Protein AF-F8Q4S8-F1 (afdb_monomer)

Nearest PDB structures (foldseek):
  4ni7-assembly1_A  TM=2.664E-01  e=1.012E+00  Homo sapiens
  6vjf-assembly2_C  TM=3.266E-01  e=4.204E+00  Thermochaetoides thermophila DSM 1495
  6def-assembly3_C  TM=2.908E-01  e=9.776E+00  Thermochaetoides thermophila DSM 1495
  5t5w-assembly1_C  TM=2.021E-01  e=6.758E+00  Homo sapiens

Radius of gyration: 21.9 Å; Cα contacts (8 Å, |Δi|>4): 106; chains: 1; bounding box: 51×39×63 Å

Secondary structure (DSSP, 8-state):
---S--PPPSS-HHHHHHHHHHHHHHHHHHHHHS-TTTGGGGTT-TT-HHHHHHHHHHHH----HHHHHHHHHHHHT----TT--HHHHHHHHHHHHHHHHHHSPTT--HHHHHHHHHHHHHHHTS-GGGHHHHHHHHT-S---HHHHHHHHHHHHHHHHHHH-

Foldseek 3Di:
DPPVPDDQDDPDPVSNVVVQVVQQVLLVVLLVPDDPVCNVQCPPPSSGNVVSVVSCCVVPLLLFLLQLLVLVVVLVPQDADPPDDPVNSVVVNVVSVVSNVSSDDPPDDVVNVVQSVVLSVVLVVDDPVCVVVSVVCSVDRDSGNVVSVVSVVVVVVVVVVVVD

Solvent-accessible surface area (backbone atoms only — not comparable to full-atom values): 9639 Å² total; per-residue (Å²): 126,79,84,73,75,79,72,82,56,91,85,45,70,72,55,31,54,57,46,49,57,50,38,43,53,38,12,50,53,52,56,71,74,46,56,80,86,58,47,74,80,40,70,95,36,63,74,37,38,60,57,44,49,50,52,47,37,68,76,68,53,67,62,40,42,37,55,46,51,48,38,48,51,54,47,74,64,66,70,85,53,91,94,54,52,72,67,59,47,48,54,51,51,53,50,33,52,50,51,45,59,71,45,50,62,90,84,71,46,70,68,58,47,55,44,49,53,49,49,49,53,59,58,68,68,55,56,76,92,40,48,70,57,52,54,53,60,48,67,35,80,64,78,44,60,67,60,51,51,54,49,51,56,52,47,53,57,53,51,52,68,73,74,110

Mean predicted aligned error: 10.69 Å

InterPro domains:
  IPR061502 Copia/RE1/RE2-like, N-terminal domain [PF14223] (2-158)

pLDDT: mean 84.21, std 10.22, range [45.41, 98.06]

Structure (mmCIF, N/CA/C/O backbone):
data_AF-F8Q4S8-F1
#
_entry.id   AF-F8Q4S8-F1
#
loop_
_atom_site.group_PDB
_atom_site.id
_atom_site.type_symbol
_atom_site.label_atom_id
_atom_site.label_alt_id
_atom_site.label_comp_id
_atom_site.label_asym_id
_atom_site.label_entity_id
_atom_site.label_seq_id
_atom_site.pdbx_PDB_ins_code
_atom_site.Cartn_x
_atom_site.Cartn_y
_atom_site.Cartn_z
_atom_site.occupancy
_atom_site.B_iso_or_equiv
_atom_site.auth_seq_id
_atom_site.auth_comp_id
_atom_site.auth_asym_id
_atom_site.auth_atom_id
_atom_site.pdbx_PDB_model_num
ATOM 1 N N . LEU A 1 1 ? 18.404 4.207 -9.884 1.00 45.91 1 LEU A N 1
ATOM 2 C CA . LEU A 1 1 ? 17.842 2.860 -10.125 1.00 45.91 1 LEU A CA 1
ATOM 3 C C . LEU A 1 1 ? 17.128 2.911 -11.463 1.00 45.91 1 LEU A C 1
ATOM 5 O O . LEU A 1 1 ? 16.313 3.806 -11.650 1.00 45.91 1 LEU A O 1
ATOM 9 N N . VAL A 1 2 ? 17.513 2.057 -12.411 1.00 45.41 2 VAL A N 1
ATOM 10 C CA . VAL A 1 2 ? 16.834 1.954 -13.711 1.00 45.41 2 VAL A CA 1
ATOM 11 C C . VAL A 1 2 ? 15.427 1.422 -13.433 1.00 45.41 2 VAL A C 1
ATOM 13 O O . VAL A 1 2 ? 15.288 0.430 -12.728 1.00 45.41 2 VAL A O 1
ATOM 16 N N . SER A 1 3 ? 14.383 2.087 -13.929 1.00 57.25 3 SER A N 1
ATOM 17 C CA . SER A 1 3 ? 12.976 1.760 -13.635 1.00 57.25 3 SER A CA 1
ATOM 18 C C . SER A 1 3 ? 12.495 0.428 -14.234 1.00 57.25 3 SER A C 1
ATOM 20 O O . SER A 1 3 ? 11.313 0.116 -14.143 1.00 57.25 3 SER A O 1
ATOM 22 N N . GLY A 1 4 ? 13.372 -0.317 -14.917 1.00 62.41 4 GLY A N 1
ATOM 23 C CA . GLY A 1 4 ? 13.020 -1.484 -15.733 1.00 62.41 4 GLY A CA 1
ATOM 24 C C . GLY A 1 4 ? 12.192 -1.153 -16.984 1.00 62.41 4 GLY A C 1
ATOM 25 O O . GLY A 1 4 ? 11.935 -2.036 -17.793 1.00 62.41 4 GLY A O 1
ATOM 26 N N . ALA A 1 5 ? 11.786 0.109 -17.172 1.00 66.31 5 ALA A N 1
ATOM 27 C CA . ALA A 1 5 ? 10.938 0.536 -18.286 1.00 66.31 5 ALA A CA 1
ATOM 28 C C . ALA A 1 5 ? 11.722 0.821 -19.582 1.00 66.31 5 ALA A C 1
ATOM 30 O O . ALA A 1 5 ? 11.142 0.832 -20.667 1.00 66.31 5 ALA A O 1
ATOM 31 N N . GLU A 1 6 ? 13.033 1.060 -19.481 1.00 72.88 6 GLU A N 1
ATOM 32 C CA . GLU A 1 6 ? 13.907 1.341 -20.625 1.00 72.88 6 GLU A CA 1
ATOM 33 C C . GLU A 1 6 ? 14.358 0.023 -21.272 1.00 72.88 6 GLU A C 1
ATOM 35 O O . GLU A 1 6 ? 15.147 -0.729 -20.698 1.00 72.88 6 GLU A O 1
ATOM 40 N N . LYS A 1 7 ? 13.841 -0.268 -22.470 1.00 77.75 7 LYS A N 1
ATOM 41 C CA . LYS A 1 7 ? 14.208 -1.463 -23.244 1.00 77.75 7 LYS A CA 1
ATOM 42 C C . LYS A 1 7 ? 15.567 -1.280 -23.919 1.00 77.75 7 LYS A C 1
ATOM 44 O O . LYS A 1 7 ? 15.916 -0.161 -24.293 1.00 77.75 7 LYS A O 1
ATOM 49 N N . CYS A 1 8 ? 16.286 -2.386 -24.117 1.00 78.12 8 CYS A N 1
ATOM 50 C CA . CYS A 1 8 ? 17.525 -2.387 -24.889 1.00 78.12 8 CYS A CA 1
ATOM 51 C C . CYS A 1 8 ? 17.264 -1.806 -26.300 1.00 78.12 8 CYS A C 1
ATOM 53 O O . CYS A 1 8 ? 16.323 -2.254 -26.971 1.00 78.12 8 CYS A O 1
ATOM 55 N N . PRO A 1 9 ? 18.032 -0.794 -26.744 1.00 79.06 9 PRO A N 1
ATOM 56 C CA . PRO A 1 9 ? 17.925 -0.267 -28.100 1.00 79.06 9 PRO A CA 1
ATOM 57 C C . PRO A 1 9 ? 18.322 -1.353 -29.108 1.00 79.06 9 PRO A C 1
ATOM 59 O O . PRO A 1 9 ? 19.377 -1.951 -28.990 1.00 79.06 9 PRO A O 1
ATOM 62 N N . GLY A 1 10 ? 17.483 -1.641 -30.104 1.00 74.88 10 GLY A N 1
ATOM 63 C CA . GLY A 1 10 ? 17.669 -2.831 -30.949 1.00 74.88 10 GLY A CA 1
ATOM 64 C C . GLY A 1 10 ? 18.675 -2.710 -32.102 1.00 74.88 10 GLY A C 1
ATOM 65 O O . GLY A 1 10 ? 18.926 -3.710 -32.766 1.00 74.88 10 GLY A O 1
ATOM 66 N N . THR A 1 11 ? 19.194 -1.515 -32.406 1.00 78.62 11 THR A N 1
ATOM 67 C CA . THR A 1 11 ? 19.880 -1.263 -33.694 1.00 78.62 11 THR A CA 1
ATOM 68 C C . THR A 1 11 ? 21.132 -0.389 -33.629 1.00 78.62 11 THR A C 1
ATOM 70 O O . THR A 1 11 ? 21.863 -0.345 -34.611 1.00 78.62 11 THR A O 1
ATOM 73 N N . ASP A 1 12 ? 21.378 0.320 -32.527 1.00 86.81 12 ASP A N 1
ATOM 74 C CA . ASP A 1 12 ? 22.517 1.239 -32.385 1.00 86.81 12 ASP A CA 1
ATOM 75 C C 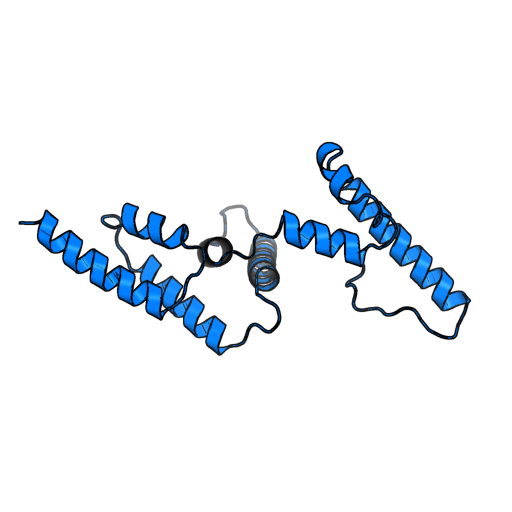. ASP A 1 12 ? 23.498 0.701 -31.339 1.00 86.81 12 ASP A C 1
ATOM 77 O O . ASP A 1 12 ? 23.168 0.630 -30.156 1.00 86.81 12 ASP A O 1
ATOM 81 N N . THR A 1 13 ? 24.695 0.317 -31.787 1.00 84.12 13 THR A N 1
ATOM 82 C CA . THR A 1 13 ? 25.741 -0.289 -30.956 1.00 84.12 13 THR A CA 1
ATOM 83 C C . THR A 1 13 ? 26.165 0.615 -29.799 1.00 84.12 13 THR A C 1
ATOM 85 O O . THR A 1 13 ? 26.293 0.136 -28.677 1.00 84.12 13 THR A O 1
ATOM 88 N N . GLU A 1 14 ? 26.311 1.925 -30.024 1.00 87.00 14 GLU A N 1
ATOM 89 C CA . GLU A 1 14 ? 26.725 2.860 -28.965 1.00 87.00 14 GLU A CA 1
ATOM 90 C C . GLU A 1 14 ? 25.615 3.018 -27.913 1.00 87.00 14 GLU A C 1
ATOM 92 O O . GLU A 1 14 ? 25.860 3.075 -26.702 1.00 87.00 14 GLU A O 1
ATOM 97 N N . ALA A 1 15 ? 24.358 3.029 -28.364 1.00 83.94 15 ALA A N 1
ATOM 98 C CA . ALA A 1 15 ? 23.210 3.050 -27.469 1.00 83.94 15 ALA A CA 1
ATOM 99 C C . ALA A 1 15 ? 23.078 1.747 -26.660 1.00 83.94 15 ALA A C 1
ATOM 101 O O . ALA A 1 15 ? 22.709 1.817 -25.482 1.00 83.94 15 ALA A O 1
ATOM 102 N N . ILE A 1 16 ? 23.378 0.589 -27.264 1.00 85.88 16 ILE A N 1
ATOM 103 C CA . ILE A 1 16 ? 23.384 -0.722 -26.597 1.00 85.88 16 ILE A CA 1
ATOM 104 C C . ILE A 1 16 ? 24.442 -0.740 -25.496 1.00 85.88 16 ILE A C 1
ATOM 106 O O . ILE A 1 16 ? 24.086 -0.949 -24.340 1.00 85.88 16 ILE A O 1
ATOM 110 N N . GLU A 1 17 ? 25.697 -0.411 -25.808 1.00 86.62 17 GLU A N 1
ATOM 111 C CA . GLU A 1 17 ? 26.792 -0.392 -24.824 1.00 86.62 17 GLU A CA 1
ATOM 112 C C . GLU A 1 17 ? 26.477 0.540 -23.644 1.00 86.62 17 GLU A C 1
ATOM 114 O O . GLU A 1 17 ? 26.677 0.210 -22.472 1.00 86.62 17 GLU A O 1
ATOM 119 N N . LYS A 1 18 ? 25.904 1.715 -23.928 1.00 87.62 18 LYS A N 1
ATOM 120 C CA . LYS A 1 18 ? 25.487 2.663 -22.888 1.00 87.62 18 LYS A CA 1
ATOM 121 C C . LYS A 1 18 ? 24.315 2.146 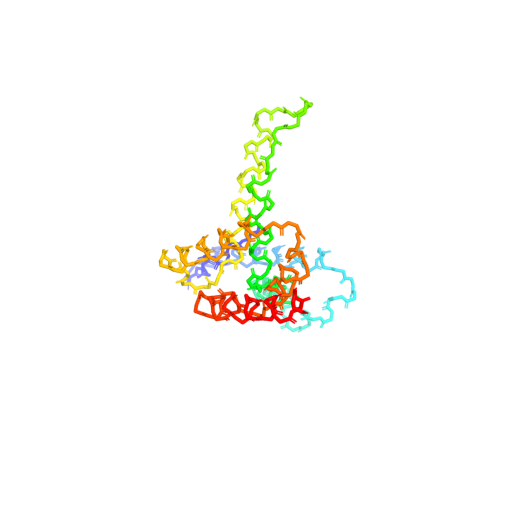-22.051 1.00 87.62 18 LYS A C 1
ATOM 123 O O . LYS A 1 18 ? 24.183 2.534 -20.885 1.00 87.62 18 LYS A O 1
ATOM 128 N N . TRP A 1 19 ? 23.412 1.359 -22.630 1.00 87.44 19 TRP A N 1
ATOM 129 C CA . TRP A 1 19 ? 22.320 0.711 -21.902 1.00 87.44 19 TRP A CA 1
ATOM 130 C C . TRP A 1 19 ? 22.852 -0.431 -21.023 1.00 87.44 19 TRP A C 1
ATOM 132 O O . TRP A 1 19 ? 22.551 -0.443 -19.829 1.00 87.44 19 TRP A O 1
ATOM 142 N N . GLU A 1 20 ? 23.719 -1.292 -21.556 1.00 86.00 20 GLU A N 1
ATOM 143 C CA . GLU A 1 20 ? 24.359 -2.400 -20.833 1.00 86.00 20 GLU A CA 1
ATOM 144 C C . GLU A 1 20 ? 25.179 -1.890 -19.646 1.00 86.00 20 GLU A C 1
ATOM 146 O O . GLU A 1 20 ? 24.941 -2.297 -18.511 1.00 86.00 20 GLU A O 1
ATOM 151 N N . LEU A 1 21 ? 26.025 -0.874 -19.850 1.00 88.31 21 LEU A N 1
ATOM 152 C CA . LEU A 1 21 ? 26.803 -0.259 -18.771 1.00 88.31 21 LEU A CA 1
ATOM 153 C C . LEU A 1 21 ? 25.912 0.299 -17.646 1.00 88.31 21 LEU A C 1
ATOM 155 O O . LEU A 1 21 ? 26.288 0.302 -16.470 1.00 88.31 21 LEU A O 1
ATOM 159 N N . ARG A 1 22 ? 24.727 0.825 -17.983 1.00 87.50 22 ARG A N 1
ATOM 160 C CA . ARG A 1 22 ? 23.755 1.304 -16.985 1.00 87.50 22 ARG A CA 1
ATOM 161 C C . ARG A 1 22 ? 23.088 0.141 -16.254 1.00 87.50 22 ARG A C 1
ATOM 163 O O . ARG A 1 22 ? 22.882 0.253 -15.043 1.00 87.50 22 ARG A O 1
ATOM 170 N N . ALA A 1 23 ? 22.770 -0.940 -16.961 1.00 86.38 23 ALA A N 1
ATOM 171 C CA . ALA A 1 23 ? 22.204 -2.150 -16.382 1.00 86.38 23 ALA A CA 1
ATOM 172 C C . ALA A 1 23 ? 23.190 -2.815 -15.406 1.00 86.38 23 ALA A C 1
ATOM 174 O O . ALA A 1 23 ? 22.827 -3.047 -14.254 1.00 86.38 23 ALA A O 1
ATOM 175 N N . GLU A 1 24 ? 24.453 -2.989 -15.798 1.00 87.25 24 GLU A N 1
ATOM 176 C CA . GLU A 1 24 ? 25.515 -3.539 -14.945 1.00 87.25 24 GLU A CA 1
ATOM 177 C C . GLU A 1 24 ? 25.734 -2.698 -13.684 1.00 87.25 24 GLU A C 1
ATOM 179 O O . GLU A 1 24 ? 25.773 -3.218 -12.568 1.00 87.25 24 GLU A O 1
ATOM 184 N N . LYS A 1 25 ? 25.806 -1.366 -13.826 1.00 89.06 25 LYS A N 1
ATOM 185 C CA . LYS A 1 25 ? 25.919 -0.458 -12.672 1.00 89.06 25 LYS A CA 1
ATOM 186 C C . LYS A 1 25 ? 24.734 -0.594 -11.721 1.00 89.06 25 LYS A C 1
ATOM 188 O O . LYS A 1 25 ? 24.918 -0.541 -10.505 1.00 89.06 25 LYS A O 1
ATOM 193 N N . ALA A 1 26 ? 23.523 -0.750 -12.252 1.00 87.62 26 ALA A N 1
ATOM 194 C CA . ALA A 1 26 ? 22.337 -0.968 -11.436 1.00 87.62 26 ALA A CA 1
ATOM 195 C C . ALA A 1 26 ? 22.385 -2.328 -10.725 1.00 87.62 26 ALA A C 1
ATOM 197 O O . ALA A 1 26 ? 22.091 -2.385 -9.531 1.00 87.62 26 ALA A O 1
ATOM 198 N N . ALA A 1 27 ? 22.802 -3.389 -11.417 1.00 87.62 27 ALA A N 1
ATOM 199 C CA . ALA A 1 27 ? 22.902 -4.734 -10.863 1.00 87.62 27 ALA A CA 1
ATOM 200 C C . ALA A 1 27 ? 23.950 -4.794 -9.745 1.00 87.62 27 ALA A C 1
ATOM 202 O O . ALA A 1 27 ? 23.653 -5.235 -8.634 1.00 87.62 27 ALA A O 1
ATOM 203 N N . GLY A 1 28 ? 25.133 -4.218 -9.983 1.00 88.12 28 GLY A N 1
ATOM 204 C CA . GLY A 1 28 ? 26.186 -4.085 -8.980 1.00 88.12 28 GLY A CA 1
ATOM 205 C C . GLY A 1 28 ? 25.738 -3.271 -7.764 1.00 88.12 28 GLY A C 1
ATOM 206 O O . GLY A 1 28 ? 25.967 -3.683 -6.627 1.00 88.12 28 GLY A O 1
ATOM 207 N N . ALA A 1 29 ? 25.038 -2.151 -7.974 1.00 88.69 29 ALA A N 1
ATOM 208 C CA . ALA A 1 29 ? 24.491 -1.362 -6.872 1.00 88.69 29 ALA A CA 1
ATOM 209 C C . ALA A 1 29 ? 23.478 -2.165 -6.040 1.00 88.69 29 ALA A C 1
ATOM 211 O O . ALA A 1 29 ? 23.548 -2.137 -4.812 1.00 88.69 29 ALA A O 1
ATOM 212 N N . LEU A 1 30 ? 22.568 -2.903 -6.681 1.00 88.25 30 LEU A N 1
ATOM 213 C CA . LEU A 1 30 ? 21.610 -3.763 -5.985 1.00 88.25 30 LEU A CA 1
ATOM 214 C C . LEU A 1 30 ? 22.324 -4.860 -5.185 1.00 88.25 30 LEU A C 1
ATOM 216 O O . LEU A 1 30 ? 22.093 -4.982 -3.986 1.00 88.25 30 LEU A O 1
ATOM 220 N N . TYR A 1 31 ? 23.247 -5.592 -5.810 1.00 85.88 31 TYR A N 1
ATOM 221 C CA . TYR A 1 31 ? 24.000 -6.674 -5.171 1.00 85.88 31 TYR A CA 1
ATOM 222 C C . TYR A 1 31 ? 24.808 -6.200 -3.952 1.00 85.88 31 TYR A C 1
ATOM 224 O O . TYR A 1 31 ? 24.822 -6.853 -2.905 1.00 85.88 31 TYR A O 1
ATOM 232 N N . LEU A 1 32 ? 25.457 -5.034 -4.051 1.00 88.75 32 LEU A N 1
ATOM 233 C CA . LEU A 1 32 ? 26.241 -4.466 -2.952 1.00 88.75 32 LEU A CA 1
ATOM 234 C C . LEU A 1 32 ? 25.381 -4.042 -1.756 1.00 88.75 32 LEU A C 1
ATOM 236 O O . LEU A 1 32 ? 25.868 -4.098 -0.628 1.00 88.75 32 LEU A O 1
ATOM 240 N N . ASN A 1 33 ? 24.120 -3.666 -1.987 1.00 85.88 33 ASN A N 1
ATOM 241 C CA . ASN A 1 33 ? 23.178 -3.291 -0.930 1.00 85.88 33 ASN A CA 1
ATOM 242 C C . ASN A 1 33 ? 22.492 -4.497 -0.259 1.00 85.88 33 ASN A C 1
ATOM 244 O O . ASN A 1 33 ? 21.815 -4.321 0.751 1.00 85.88 33 ASN A O 1
ATOM 248 N N . VAL A 1 34 ? 22.679 -5.716 -0.774 1.00 85.06 34 VAL A N 1
ATOM 249 C CA . VAL A 1 34 ? 22.170 -6.951 -0.160 1.00 85.06 34 VAL A CA 1
ATOM 250 C C . VAL A 1 34 ? 23.214 -7.524 0.803 1.00 85.06 34 VAL A C 1
ATOM 252 O O . VAL A 1 34 ? 24.415 -7.569 0.494 1.00 85.06 34 VAL A O 1
ATOM 255 N N . THR A 1 35 ? 22.767 -7.965 1.984 1.00 84.44 35 THR A N 1
ATOM 256 C CA . THR A 1 35 ? 23.636 -8.572 3.005 1.00 84.44 35 THR A CA 1
ATOM 257 C C . THR A 1 35 ? 24.247 -9.875 2.497 1.00 84.44 35 THR A C 1
ATOM 259 O O . THR A 1 35 ? 23.670 -10.560 1.651 1.00 84.44 35 THR A O 1
ATOM 262 N N . LYS A 1 36 ? 25.438 -10.237 2.990 1.00 83.38 36 LYS A N 1
ATOM 263 C CA . LYS A 1 36 ? 26.187 -11.392 2.466 1.00 83.38 36 LYS A CA 1
ATOM 264 C C . LYS A 1 36 ? 25.398 -12.697 2.572 1.00 83.38 36 LYS A C 1
ATOM 266 O O . LYS A 1 36 ? 25.474 -13.521 1.671 1.00 83.38 36 LYS A O 1
ATOM 271 N N . GLU A 1 37 ? 24.598 -12.839 3.619 1.00 82.50 37 GLU A N 1
ATOM 272 C CA . GLU A 1 37 ? 23.774 -14.011 3.908 1.00 82.50 37 GLU A CA 1
ATOM 273 C C . GLU A 1 37 ? 22.635 -14.190 2.891 1.00 82.50 37 GLU A C 1
ATOM 275 O O . GLU A 1 37 ? 22.194 -15.310 2.649 1.00 82.50 37 GLU A O 1
ATOM 280 N N . GLN A 1 38 ? 22.174 -13.098 2.270 1.00 76.88 38 GLN A N 1
ATOM 281 C CA . GLN A 1 38 ? 21.069 -13.102 1.305 1.00 76.88 38 GLN A CA 1
ATOM 282 C C . GLN A 1 38 ? 21.535 -13.147 -0.152 1.00 76.88 38 GLN A C 1
ATOM 284 O O . GLN A 1 38 ? 20.734 -13.441 -1.040 1.00 76.88 38 GLN A O 1
ATOM 289 N N . ARG A 1 39 ? 22.829 -12.920 -0.414 1.00 83.12 39 ARG A N 1
ATOM 290 C CA . ARG A 1 39 ? 23.403 -12.950 -1.772 1.00 83.12 39 ARG A CA 1
ATOM 291 C C . ARG A 1 39 ? 23.282 -14.312 -2.446 1.00 83.12 39 ARG A C 1
ATOM 293 O O . ARG A 1 39 ? 23.104 -14.343 -3.655 1.00 83.12 39 ARG A O 1
ATOM 300 N N . ASN A 1 40 ? 23.242 -15.401 -1.677 1.00 82.06 40 ASN A N 1
ATOM 301 C CA . ASN A 1 40 ? 23.010 -16.754 -2.198 1.00 82.06 40 ASN A CA 1
ATOM 302 C C . ASN A 1 40 ? 21.685 -16.868 -2.983 1.00 82.06 40 ASN A C 1
ATOM 304 O O . ASN A 1 40 ? 21.533 -17.733 -3.837 1.00 82.06 40 ASN A O 1
ATOM 308 N N . HIS A 1 41 ? 20.702 -15.999 -2.715 1.00 76.12 41 HIS A N 1
ATOM 309 C CA . HIS A 1 41 ? 19.440 -15.974 -3.462 1.00 76.12 41 HIS A CA 1
ATOM 310 C C . HIS A 1 41 ? 19.545 -15.315 -4.844 1.00 76.12 41 HIS A C 1
ATOM 312 O O . HIS A 1 41 ? 18.574 -15.374 -5.603 1.00 76.12 41 HIS A O 1
ATOM 318 N N . LEU A 1 42 ? 20.679 -14.673 -5.143 1.00 83.06 42 LEU A N 1
ATOM 319 C CA . LEU A 1 42 ? 20.939 -13.925 -6.372 1.00 83.06 42 LEU A CA 1
ATOM 320 C C . LEU A 1 42 ? 21.876 -14.669 -7.338 1.00 83.06 42 LEU A C 1
ATOM 322 O O . LEU A 1 42 ? 22.116 -14.174 -8.439 1.00 83.06 42 LEU A O 1
ATOM 326 N N . ASP A 1 43 ? 22.380 -15.850 -6.967 1.00 81.00 43 ASP A N 1
ATOM 327 C CA . ASP A 1 43 ? 23.223 -16.669 -7.843 1.00 81.00 43 ASP A CA 1
ATOM 328 C C . ASP A 1 43 ? 22.488 -17.004 -9.153 1.00 81.00 43 ASP A C 1
ATOM 330 O O . ASP A 1 43 ? 21.337 -17.444 -9.158 1.00 81.00 43 ASP A O 1
ATOM 334 N N . GLY A 1 44 ? 23.156 -16.763 -10.284 1.00 81.81 44 GLY A N 1
ATOM 335 C CA . GLY A 1 44 ? 22.594 -16.961 -11.625 1.00 81.81 44 GLY A CA 1
ATOM 336 C C . GLY A 1 44 ? 21.734 -15.809 -12.164 1.00 81.81 44 GLY A C 1
ATOM 337 O O . GLY A 1 44 ? 21.280 -15.893 -13.304 1.00 81.81 44 GLY A O 1
ATOM 338 N N . ILE A 1 45 ? 21.524 -14.731 -11.394 1.00 86.69 45 ILE A N 1
ATOM 339 C CA . ILE A 1 45 ? 20.820 -13.510 -11.847 1.00 86.69 45 ILE A CA 1
ATOM 340 C C . ILE A 1 45 ? 21.611 -12.213 -11.597 1.00 86.69 45 ILE A C 1
ATOM 342 O O . ILE A 1 45 ? 21.060 -11.130 -11.755 1.00 86.69 45 ILE A O 1
ATOM 346 N N . ILE A 1 46 ? 22.890 -12.313 -11.219 1.00 83.81 46 ILE A N 1
ATOM 347 C CA . ILE A 1 46 ? 23.733 -11.190 -10.755 1.00 83.81 46 ILE A CA 1
ATOM 348 C C . ILE A 1 46 ? 23.914 -10.091 -11.818 1.00 83.81 46 ILE A C 1
ATOM 350 O O . ILE A 1 46 ? 24.107 -8.930 -11.466 1.00 83.81 46 ILE A O 1
ATOM 354 N N . ASP A 1 47 ? 23.786 -10.435 -13.097 1.00 83.31 47 ASP A N 1
ATOM 355 C CA . ASP A 1 47 ? 24.002 -9.504 -14.210 1.00 83.31 47 ASP A CA 1
ATOM 356 C C . ASP A 1 47 ? 22.702 -8.832 -14.690 1.00 83.31 47 ASP A C 1
ATOM 358 O O . ASP A 1 47 ? 22.728 -7.933 -15.527 1.00 83.31 47 ASP A O 1
ATOM 362 N N . ASP A 1 48 ? 21.547 -9.243 -14.155 1.00 85.06 48 ASP A N 1
ATOM 363 C CA . ASP A 1 48 ? 20.237 -8.736 -14.559 1.00 85.06 48 ASP A CA 1
ATOM 364 C C . ASP A 1 48 ? 19.606 -7.919 -13.416 1.00 85.06 48 ASP A C 1
ATOM 366 O O . ASP A 1 48 ? 19.021 -8.482 -12.481 1.00 85.06 48 ASP A O 1
ATOM 370 N N . PRO A 1 49 ? 19.688 -6.575 -13.466 1.00 84.81 49 PRO A N 1
ATOM 371 C CA . PRO A 1 49 ? 19.180 -5.729 -12.391 1.00 84.81 49 PRO A CA 1
ATOM 372 C C . PRO A 1 49 ? 17.666 -5.861 -12.193 1.00 84.81 49 PRO A C 1
ATOM 374 O O . PRO A 1 49 ? 17.182 -5.666 -11.076 1.00 84.81 49 PRO A O 1
ATOM 377 N N . VAL A 1 50 ? 16.914 -6.192 -13.249 1.00 85.31 50 VAL A N 1
ATOM 378 C CA . VAL A 1 50 ? 15.458 -6.364 -13.172 1.00 85.31 50 VAL A CA 1
ATOM 379 C C . VAL A 1 50 ? 15.145 -7.645 -12.414 1.00 85.31 50 VAL A C 1
ATOM 381 O O . VAL A 1 50 ? 14.378 -7.603 -11.454 1.00 85.31 50 VAL A 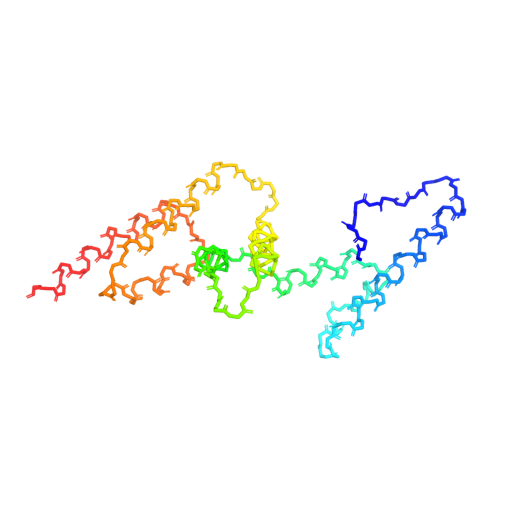O 1
ATOM 384 N N . LYS A 1 51 ? 15.810 -8.756 -12.748 1.00 86.44 51 LYS A N 1
ATOM 385 C CA . LYS A 1 51 ? 15.629 -10.025 -12.023 1.00 86.44 51 LYS A CA 1
ATOM 386 C C . LYS A 1 51 ? 16.079 -9.947 -10.571 1.00 86.44 51 LYS A C 1
ATOM 388 O O . LYS A 1 51 ? 15.397 -10.498 -9.707 1.00 86.44 51 LYS A O 1
ATOM 393 N N . ILE A 1 52 ? 17.186 -9.257 -10.274 1.00 87.06 52 ILE A N 1
ATOM 394 C CA . ILE A 1 52 ? 17.608 -9.022 -8.883 1.00 87.06 52 ILE A CA 1
ATOM 395 C C . ILE A 1 52 ? 16.500 -8.289 -8.131 1.00 87.06 52 ILE A C 1
ATOM 397 O O . ILE A 1 52 ? 16.105 -8.715 -7.046 1.00 87.06 52 ILE A O 1
ATOM 401 N N . TRP A 1 53 ? 15.964 -7.214 -8.713 1.00 85.75 53 TRP A N 1
ATOM 402 C CA . TRP A 1 53 ? 14.888 -6.453 -8.091 1.00 85.75 53 TRP A CA 1
ATOM 403 C C . TRP A 1 53 ? 13.611 -7.280 -7.906 1.00 85.75 53 TRP A C 1
ATOM 405 O O . TRP A 1 53 ? 13.038 -7.257 -6.821 1.00 85.75 53 TRP A O 1
ATOM 415 N N . GLU A 1 54 ? 13.184 -8.053 -8.905 1.00 84.94 54 GLU A N 1
ATOM 416 C CA . GLU A 1 54 ? 12.021 -8.945 -8.807 1.00 84.94 54 GLU A CA 1
ATOM 417 C C . GLU A 1 54 ? 12.199 -9.995 -7.708 1.00 84.94 54 GLU A C 1
ATOM 419 O O . GLU A 1 54 ? 11.294 -10.211 -6.899 1.00 84.94 54 GLU A O 1
ATOM 424 N N . LYS A 1 55 ? 13.382 -10.615 -7.623 1.00 84.75 55 LYS A N 1
ATOM 425 C CA . LYS A 1 55 ? 13.697 -11.597 -6.583 1.00 84.75 55 LYS A CA 1
ATOM 426 C C . LYS A 1 55 ? 13.654 -10.962 -5.198 1.00 84.75 55 LYS A C 1
ATOM 428 O O . LYS A 1 55 ? 13.022 -11.512 -4.297 1.00 84.75 55 LYS A O 1
ATOM 433 N N . LEU A 1 56 ? 14.274 -9.794 -5.036 1.00 80.94 56 LEU A N 1
ATOM 434 C CA . LEU A 1 56 ? 14.237 -9.044 -3.783 1.00 80.94 56 LEU A CA 1
ATOM 435 C C . LEU A 1 56 ? 12.812 -8.610 -3.435 1.00 80.94 56 LEU A C 1
ATOM 437 O O . LEU A 1 56 ? 12.417 -8.710 -2.278 1.00 80.94 56 LEU A O 1
ATOM 441 N N . ALA A 1 57 ? 12.010 -8.198 -4.415 1.00 77.19 57 ALA A N 1
ATOM 442 C CA . ALA A 1 57 ? 10.613 -7.851 -4.205 1.00 77.19 57 ALA A CA 1
ATOM 443 C C . ALA A 1 57 ? 9.797 -9.061 -3.726 1.00 77.19 57 ALA A C 1
ATOM 445 O O . ALA A 1 57 ? 9.047 -8.938 -2.766 1.00 77.19 57 ALA A O 1
ATOM 446 N N . ILE A 1 58 ? 9.984 -10.244 -4.316 1.00 75.69 58 ILE A N 1
ATOM 447 C CA . ILE A 1 58 ? 9.312 -11.474 -3.867 1.00 75.69 58 ILE A CA 1
ATOM 448 C C . ILE A 1 58 ? 9.705 -11.831 -2.427 1.00 75.69 58 ILE A C 1
ATOM 450 O O . ILE A 1 58 ? 8.849 -12.208 -1.630 1.00 75.69 58 ILE A O 1
ATOM 454 N N . VAL A 1 59 ? 10.995 -11.727 -2.094 1.00 70.31 59 VAL A N 1
ATOM 455 C CA . VAL A 1 59 ? 11.519 -12.143 -0.784 1.00 70.31 59 VAL A CA 1
ATOM 456 C C . VAL A 1 59 ? 11.193 -11.126 0.316 1.00 70.31 59 VAL A C 1
ATOM 458 O O . VAL A 1 59 ? 10.898 -11.520 1.443 1.00 70.31 59 VAL A O 1
ATOM 461 N N . HIS A 1 60 ? 11.225 -9.828 0.008 1.00 67.75 60 HIS A N 1
ATOM 462 C CA . HIS A 1 60 ? 11.180 -8.757 1.011 1.00 67.75 60 HIS A CA 1
ATOM 463 C C . HIS A 1 60 ? 9.936 -7.874 0.948 1.00 67.75 60 HIS A C 1
ATOM 465 O O . HIS A 1 60 ? 9.531 -7.323 1.971 1.00 67.75 60 HIS A O 1
ATOM 471 N N . VAL A 1 61 ? 9.296 -7.737 -0.214 1.00 64.38 61 VAL A N 1
ATOM 472 C CA . VAL A 1 61 ? 8.047 -6.981 -0.355 1.00 64.38 61 VAL A CA 1
ATOM 473 C C . VAL A 1 61 ? 6.895 -7.962 -0.187 1.00 64.38 61 VAL A C 1
ATOM 475 O O . VAL A 1 61 ? 6.234 -8.379 -1.137 1.00 64.38 61 VAL A O 1
ATOM 478 N N . SER A 1 62 ? 6.644 -8.346 1.064 1.00 58.34 62 SER A N 1
ATOM 479 C CA . SER A 1 62 ? 5.429 -9.072 1.421 1.00 58.34 62 SER A CA 1
ATOM 480 C C . SER A 1 62 ? 4.223 -8.167 1.151 1.00 58.34 62 SER A C 1
ATOM 482 O O . SER A 1 62 ? 3.820 -7.385 2.009 1.00 58.34 62 SER A O 1
ATOM 484 N N . LYS A 1 63 ? 3.615 -8.281 -0.036 1.00 62.34 63 LYS A N 1
ATOM 485 C CA . LYS A 1 63 ? 2.376 -7.579 -0.430 1.00 62.34 63 LYS A CA 1
ATOM 486 C C . LYS A 1 63 ? 1.131 -8.148 0.266 1.00 62.34 63 LYS A C 1
ATOM 488 O O . LYS A 1 63 ? 0.050 -8.209 -0.322 1.00 62.34 63 LYS A O 1
ATOM 493 N N . LYS A 1 64 ? 1.280 -8.603 1.512 1.00 65.31 64 LYS A N 1
ATOM 494 C CA . LYS A 1 64 ? 0.158 -9.068 2.322 1.00 65.31 64 LYS A CA 1
ATOM 495 C C . LYS A 1 64 ? -0.763 -7.877 2.617 1.00 65.31 64 LYS A C 1
ATOM 497 O O . LYS A 1 64 ? -0.264 -6.777 2.862 1.00 65.31 64 LYS A O 1
ATOM 502 N N . PRO A 1 65 ? -2.086 -8.081 2.634 1.00 64.25 65 PRO A N 1
ATOM 503 C CA . PRO A 1 65 ? -3.043 -7.030 2.957 1.00 64.25 65 PRO A CA 1
ATOM 504 C C . PRO A 1 65 ? -2.769 -6.366 4.310 1.00 64.25 65 PRO A C 1
ATOM 506 O O . PRO A 1 65 ? -2.842 -5.148 4.388 1.00 64.25 65 PRO A O 1
ATOM 509 N N . GLY A 1 66 ? -2.342 -7.116 5.336 1.00 69.44 66 GLY A N 1
ATOM 510 C CA . GLY A 1 66 ? -1.941 -6.531 6.625 1.00 69.44 66 GLY A CA 1
ATOM 511 C C . GLY A 1 66 ? -0.789 -5.519 6.509 1.00 69.44 66 GLY A C 1
ATOM 512 O O . GLY A 1 66 ? -0.800 -4.480 7.158 1.00 69.44 66 GLY A O 1
ATOM 513 N N . THR A 1 67 ? 0.174 -5.747 5.609 1.00 77.00 67 THR A N 1
ATOM 514 C CA . THR A 1 67 ? 1.259 -4.787 5.341 1.00 77.00 67 THR A CA 1
ATOM 515 C C . THR A 1 67 ? 0.742 -3.519 4.655 1.00 77.00 67 THR A C 1
ATOM 517 O O . THR A 1 67 ? 1.239 -2.432 4.945 1.00 77.00 67 THR A O 1
ATOM 520 N N . ARG A 1 68 ? -0.269 -3.628 3.779 1.00 81.25 68 ARG A N 1
ATOM 521 C CA . ARG A 1 68 ? -0.924 -2.454 3.176 1.00 81.25 68 ARG A CA 1
ATOM 522 C C . ARG A 1 68 ? -1.775 -1.689 4.176 1.00 81.25 68 ARG A C 1
ATOM 524 O O . ARG A 1 68 ? -1.669 -0.468 4.218 1.00 81.25 68 ARG A O 1
ATOM 531 N N . PHE A 1 69 ? -2.540 -2.394 5.008 1.00 79.81 69 PHE A N 1
ATOM 532 C CA . PHE A 1 69 ? -3.298 -1.796 6.103 1.00 79.81 69 PHE A CA 1
ATOM 533 C C . PHE A 1 69 ? -2.380 -0.958 6.997 1.00 79.81 69 PHE A C 1
ATOM 535 O O . PHE A 1 69 ? -2.646 0.221 7.203 1.00 79.81 69 PHE A O 1
ATOM 542 N N . ASN A 1 70 ? -1.259 -1.533 7.445 1.00 82.00 70 ASN A N 1
ATOM 543 C CA . ASN A 1 70 ? -0.289 -0.815 8.272 1.00 82.00 70 ASN A CA 1
ATOM 544 C C . ASN A 1 70 ? 0.286 0.407 7.543 1.00 82.00 70 ASN A C 1
ATOM 546 O O . ASN A 1 70 ? 0.413 1.466 8.141 1.00 82.00 70 ASN A O 1
ATOM 550 N N . ALA A 1 71 ? 0.574 0.303 6.240 1.00 89.06 71 ALA A N 1
ATOM 551 C CA . ALA A 1 71 ? 1.066 1.442 5.464 1.00 89.06 71 ALA A CA 1
ATOM 552 C C . ALA A 1 71 ? 0.043 2.589 5.378 1.00 89.06 71 ALA A C 1
ATOM 554 O O . ALA A 1 71 ? 0.427 3.757 5.432 1.00 89.06 71 ALA A O 1
ATOM 555 N N . TYR A 1 72 ? -1.249 2.277 5.256 1.00 89.31 72 TYR A N 1
ATOM 556 C CA . TYR A 1 72 ? -2.307 3.283 5.315 1.00 89.31 72 TYR A CA 1
ATOM 557 C C . TYR A 1 72 ? -2.499 3.854 6.720 1.00 89.31 72 TYR A C 1
ATOM 559 O O . TYR A 1 72 ? -2.676 5.064 6.852 1.00 89.31 72 TYR A O 1
ATOM 567 N N . ASP A 1 73 ? -2.455 3.018 7.757 1.00 86.06 73 ASP A N 1
ATOM 568 C CA . ASP A 1 73 ? -2.535 3.473 9.146 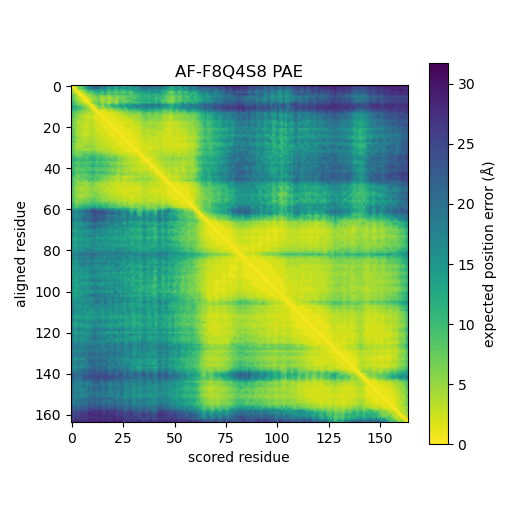1.00 86.06 73 ASP A CA 1
ATOM 569 C C . ASP A 1 73 ? -1.389 4.437 9.479 1.00 86.06 73 ASP A C 1
ATOM 571 O O . ASP A 1 73 ? -1.630 5.558 9.933 1.00 86.06 73 ASP A O 1
ATOM 575 N N . ASP A 1 74 ? -0.156 4.063 9.133 1.00 90.31 74 ASP A N 1
ATOM 576 C CA . ASP A 1 74 ? 1.030 4.910 9.259 1.00 90.31 74 ASP A CA 1
ATOM 577 C C . ASP A 1 74 ? 0.853 6.227 8.494 1.00 90.31 74 ASP A C 1
ATOM 579 O O . ASP A 1 74 ? 1.134 7.300 9.032 1.00 90.31 74 ASP A O 1
ATOM 583 N N . PHE A 1 75 ? 0.359 6.160 7.251 1.00 94.00 75 PHE A N 1
ATOM 584 C CA . PHE A 1 75 ? 0.127 7.327 6.400 1.00 94.00 75 PHE A CA 1
ATOM 585 C C . PHE A 1 75 ? -0.878 8.303 7.020 1.00 94.00 75 PHE A C 1
ATOM 587 O O . PHE A 1 75 ? -0.587 9.495 7.141 1.00 94.00 75 PHE A O 1
ATOM 594 N N . PHE A 1 76 ? -2.040 7.820 7.464 1.00 89.81 76 PHE A N 1
ATOM 595 C CA . PHE A 1 76 ? -3.061 8.669 8.085 1.00 89.81 76 PHE A CA 1
ATOM 596 C C . PHE A 1 76 ? -2.697 9.113 9.508 1.00 89.81 76 PHE A C 1
ATOM 598 O O . PHE A 1 76 ? -3.229 10.119 9.994 1.00 89.81 76 PHE A O 1
ATOM 605 N N . SER A 1 77 ? -1.754 8.426 10.152 1.00 92.00 77 SER A N 1
ATOM 606 C CA . SER A 1 77 ? -1.176 8.801 11.445 1.00 92.00 77 SER A CA 1
ATOM 607 C C . SER A 1 77 ? -0.072 9.859 11.335 1.00 92.00 77 SER A C 1
ATOM 609 O O . SER A 1 77 ? 0.368 10.395 12.355 1.00 92.00 77 SER A O 1
ATOM 611 N N . ILE A 1 78 ? 0.360 10.236 10.122 1.00 95.00 78 ILE A N 1
ATOM 6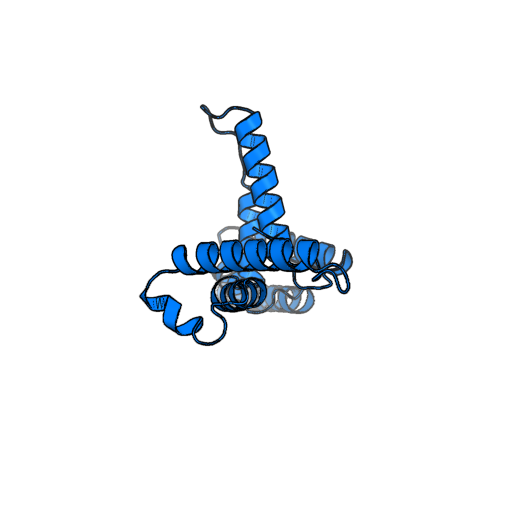12 C CA . ILE A 1 78 ? 1.333 11.318 9.934 1.00 95.00 78 ILE A CA 1
ATOM 613 C C . ILE A 1 78 ? 0.788 12.614 10.547 1.00 95.00 78 ILE A C 1
ATOM 615 O O . ILE A 1 78 ? -0.277 13.125 10.192 1.00 95.00 78 ILE A O 1
ATOM 619 N N . ARG A 1 79 ? 1.566 13.175 11.472 1.00 97.06 79 ARG A N 1
ATOM 620 C CA . ARG A 1 79 ? 1.374 14.505 12.051 1.00 97.06 79 ARG A CA 1
ATOM 621 C C . ARG A 1 79 ? 2.689 15.274 11.984 1.00 97.06 79 ARG A C 1
ATOM 623 O O . ARG A 1 79 ? 3.770 14.673 12.049 1.00 97.06 79 ARG A O 1
ATOM 630 N N . LYS A 1 80 ? 2.583 16.599 11.843 1.00 97.12 80 LYS A N 1
ATOM 631 C CA . LYS A 1 80 ? 3.731 17.508 11.899 1.00 97.12 80 LYS A CA 1
ATOM 632 C C . LYS A 1 80 ? 4.372 17.407 13.284 1.00 97.12 80 LYS A C 1
ATOM 634 O O . LYS A 1 80 ? 3.672 17.553 14.282 1.00 97.12 80 LYS A O 1
ATOM 639 N N . LYS A 1 81 ? 5.686 17.196 13.342 1.00 96.31 81 LYS A N 1
ATOM 640 C CA . LYS A 1 81 ? 6.447 17.281 14.601 1.00 96.31 81 LYS A CA 1
ATOM 641 C C . LYS A 1 81 ? 6.760 18.743 14.952 1.00 96.31 81 LYS A C 1
ATOM 643 O O . LYS A 1 81 ? 6.722 19.606 14.071 1.00 96.31 81 LYS A O 1
ATOM 648 N N . GLU A 1 82 ? 7.083 19.026 16.213 1.00 95.00 82 GLU A N 1
ATOM 649 C CA . GLU A 1 82 ? 7.396 20.388 16.685 1.00 95.00 82 GLU A CA 1
ATOM 650 C C . GLU A 1 82 ? 8.547 21.010 15.874 1.00 95.00 82 GLU A C 1
ATOM 652 O O . GLU A 1 82 ? 8.333 22.013 15.190 1.00 95.00 82 GLU A O 1
ATOM 657 N N . ASP A 1 83 ? 9.685 20.315 15.790 1.00 95.38 83 ASP A N 1
ATOM 658 C CA . ASP A 1 83 ? 10.905 20.775 15.098 1.00 95.38 83 ASP A CA 1
ATOM 659 C C . ASP A 1 83 ? 10.953 20.455 13.591 1.00 95.38 83 ASP A C 1
ATOM 661 O O . ASP A 1 83 ? 11.992 20.553 12.937 1.00 95.38 83 ASP A O 1
ATOM 665 N N . GLU A 1 84 ? 9.836 20.028 13.006 1.00 97.50 84 GLU A N 1
ATOM 666 C CA . GLU A 1 84 ? 9.775 19.640 11.597 1.00 97.50 84 GLU A CA 1
ATOM 667 C C . GLU A 1 84 ? 9.325 20.802 10.704 1.00 97.50 84 GLU A C 1
ATOM 669 O O . GLU A 1 84 ? 8.329 21.477 10.983 1.00 97.50 84 GLU A O 1
ATOM 674 N N . SER A 1 85 ? 10.022 21.014 9.586 1.00 98.06 85 SER A N 1
ATOM 675 C CA . SER A 1 85 ? 9.586 21.959 8.554 1.00 98.06 85 SER A CA 1
ATOM 676 C C . SER A 1 85 ? 8.414 21.397 7.742 1.00 98.06 85 SER A C 1
ATOM 678 O O . SER A 1 85 ? 8.269 20.184 7.579 1.00 98.06 85 SER A O 1
ATOM 680 N N . LEU A 1 86 ? 7.594 22.273 7.153 1.00 97.94 86 LEU A N 1
ATOM 681 C CA . LEU A 1 86 ? 6.503 21.840 6.268 1.00 97.94 86 LEU A CA 1
ATOM 682 C C . LEU A 1 86 ? 7.015 21.057 5.051 1.00 97.94 86 LEU A C 1
ATOM 684 O O . LEU A 1 86 ? 6.354 20.130 4.599 1.00 97.94 86 LEU A O 1
ATOM 688 N N . GLN A 1 87 ? 8.214 21.371 4.557 1.00 97.81 87 GLN A N 1
ATOM 689 C CA . GLN A 1 87 ? 8.824 20.630 3.455 1.00 97.81 87 GLN A CA 1
ATOM 690 C C . GLN A 1 87 ? 9.209 19.203 3.854 1.00 97.81 87 GLN A C 1
ATOM 692 O O . GLN A 1 87 ? 8.953 18.267 3.103 1.00 97.81 87 GLN A O 1
ATOM 697 N N . SER A 1 88 ? 9.760 19.016 5.056 1.00 97.50 88 SER A N 1
ATOM 698 C CA . SER A 1 88 ? 10.025 17.676 5.593 1.00 97.50 88 SER A CA 1
ATOM 699 C C . SER A 1 88 ? 8.732 16.875 5.773 1.00 97.50 88 SER A C 1
ATOM 701 O O . SER A 1 88 ? 8.685 15.694 5.427 1.00 97.50 88 SER A O 1
ATOM 703 N N . LEU A 1 89 ? 7.664 17.525 6.247 1.00 97.62 89 LEU A N 1
ATOM 704 C CA . LEU A 1 89 ? 6.350 16.897 6.360 1.00 97.62 89 LEU A CA 1
ATOM 705 C C . LEU A 1 89 ? 5.804 16.456 4.992 1.00 97.62 89 LEU A C 1
ATOM 707 O O . LEU A 1 89 ? 5.386 15.307 4.866 1.00 97.62 89 LEU A O 1
ATOM 711 N N . MET A 1 90 ? 5.844 17.324 3.971 1.00 97.38 90 MET A N 1
ATOM 712 C CA . MET A 1 90 ? 5.422 16.975 2.604 1.00 97.38 90 MET A CA 1
ATOM 713 C C . MET A 1 90 ? 6.196 15.764 2.081 1.00 97.38 90 MET A C 1
ATOM 715 O O . MET A 1 90 ? 5.587 14.785 1.664 1.00 97.38 90 MET A O 1
ATOM 719 N N . ASN A 1 91 ? 7.523 15.758 2.243 1.00 96.81 91 ASN A N 1
ATOM 720 C CA . ASN A 1 91 ? 8.356 14.633 1.819 1.00 96.81 91 ASN A CA 1
ATOM 721 C C . ASN A 1 91 ? 7.966 13.313 2.509 1.00 96.81 91 ASN A C 1
ATOM 723 O O . ASN A 1 91 ? 8.040 12.246 1.899 1.00 96.81 91 ASN A O 1
ATOM 727 N N . ARG A 1 92 ? 7.554 13.348 3.785 1.00 97.12 92 ARG A N 1
ATOM 728 C CA . ARG A 1 92 ? 7.060 12.152 4.490 1.00 97.12 92 ARG A CA 1
ATOM 729 C C . ARG A 1 92 ? 5.709 11.682 3.968 1.00 97.12 92 ARG A C 1
ATOM 731 O O . ARG A 1 92 ? 5.510 10.473 3.879 1.00 97.12 92 ARG A O 1
ATOM 738 N N . ILE A 1 93 ? 4.810 12.607 3.641 1.00 97.12 93 ILE A N 1
ATOM 739 C CA . ILE A 1 93 ? 3.506 12.294 3.045 1.00 97.12 93 ILE A CA 1
ATOM 740 C C . ILE A 1 93 ? 3.722 11.631 1.681 1.00 97.12 93 ILE A C 1
ATOM 742 O O . ILE A 1 93 ? 3.219 10.532 1.454 1.00 97.12 93 ILE A O 1
ATOM 746 N N . ASP A 1 94 ? 4.557 12.222 0.826 1.00 97.00 94 ASP A N 1
ATOM 747 C CA . ASP A 1 94 ? 4.886 11.671 -0.492 1.00 97.00 94 ASP A CA 1
ATOM 748 C C . ASP A 1 94 ? 5.515 10.279 -0.373 1.00 97.00 94 ASP A C 1
ATOM 750 O O . ASP A 1 94 ? 5.111 9.333 -1.055 1.00 97.00 94 ASP A O 1
ATOM 754 N N . LYS A 1 95 ? 6.455 10.111 0.567 1.00 94.44 95 LYS A N 1
ATOM 755 C CA . LYS A 1 95 ? 7.070 8.811 0.856 1.00 94.44 95 LYS A CA 1
ATOM 756 C C . LYS A 1 95 ? 6.039 7.772 1.305 1.00 94.44 95 LYS A C 1
ATOM 758 O O . LYS A 1 95 ? 6.098 6.634 0.841 1.00 94.44 95 LYS A O 1
ATOM 763 N N . GLY A 1 96 ? 5.109 8.143 2.185 1.00 94.06 96 GLY A N 1
ATOM 764 C CA . GLY A 1 96 ? 4.051 7.248 2.653 1.00 94.06 96 GLY A CA 1
ATOM 765 C C . GLY A 1 96 ? 3.114 6.818 1.521 1.00 94.06 96 GLY A C 1
ATOM 766 O O . GLY A 1 96 ? 2.831 5.630 1.372 1.00 94.06 96 GLY A O 1
ATOM 767 N N . MET A 1 97 ? 2.715 7.749 0.649 1.00 94.44 97 MET A N 1
ATOM 768 C CA . MET A 1 97 ? 1.894 7.423 -0.522 1.00 94.44 97 MET A CA 1
ATOM 769 C C . MET A 1 97 ? 2.636 6.504 -1.502 1.00 94.44 97 MET A C 1
ATOM 771 O O . MET A 1 97 ? 2.069 5.519 -1.976 1.00 94.44 97 MET A O 1
ATOM 775 N N . HIS A 1 98 ? 3.917 6.761 -1.769 1.00 91.94 98 HIS A N 1
ATOM 776 C CA . HIS A 1 98 ? 4.729 5.872 -2.601 1.00 91.94 98 HIS A CA 1
ATOM 777 C C . HIS A 1 98 ? 4.863 4.469 -2.007 1.00 91.94 98 HIS A C 1
ATOM 779 O O . HIS A 1 98 ? 4.818 3.483 -2.741 1.00 91.94 98 HIS A O 1
ATOM 785 N N . GLN A 1 99 ? 4.981 4.349 -0.684 1.00 89.69 99 GLN A N 1
ATOM 786 C CA . GLN A 1 99 ? 5.003 3.050 -0.019 1.00 89.69 99 GLN A CA 1
ATOM 787 C C . GLN A 1 99 ? 3.691 2.285 -0.237 1.00 89.69 99 GLN A C 1
ATOM 789 O O . GLN A 1 99 ? 3.734 1.119 -0.628 1.00 89.69 99 GLN A O 1
ATOM 794 N N . ILE A 1 100 ? 2.539 2.942 -0.072 1.00 90.06 100 ILE A N 1
ATOM 795 C CA . ILE A 1 100 ? 1.225 2.351 -0.367 1.00 90.06 100 ILE A CA 1
ATOM 796 C C . ILE A 1 100 ? 1.155 1.892 -1.829 1.00 90.06 100 ILE A C 1
ATOM 798 O O . ILE A 1 100 ? 0.762 0.759 -2.101 1.00 90.06 100 ILE A O 1
ATOM 802 N N . GLN A 1 101 ? 1.569 2.741 -2.774 1.00 88.69 101 GLN A N 1
ATOM 803 C CA . GLN A 1 101 ? 1.565 2.419 -4.205 1.00 88.69 101 GLN A CA 1
ATOM 804 C C . GLN A 1 101 ? 2.439 1.202 -4.531 1.00 88.69 101 GLN A C 1
ATOM 806 O O . GLN A 1 101 ? 2.001 0.317 -5.262 1.00 88.69 101 GLN A O 1
ATOM 811 N N . ASN A 1 102 ? 3.636 1.113 -3.947 1.00 85.12 102 ASN A N 1
ATOM 812 C CA . ASN A 1 102 ? 4.562 -0.003 -4.164 1.00 85.12 102 ASN A CA 1
ATOM 813 C C . ASN A 1 102 ? 4.022 -1.342 -3.640 1.00 85.12 102 ASN A C 1
ATOM 815 O O . ASN A 1 102 ? 4.362 -2.406 -4.168 1.00 85.12 102 ASN A O 1
ATOM 819 N N . LEU A 1 103 ? 3.174 -1.305 -2.609 1.00 85.69 103 LEU A N 1
ATOM 820 C CA . LEU A 1 103 ? 2.562 -2.503 -2.041 1.00 85.69 103 LEU A CA 1
ATOM 821 C C . LEU A 1 103 ? 1.342 -2.996 -2.834 1.00 85.69 103 LEU A C 1
ATOM 823 O O . LEU A 1 103 ? 0.892 -4.123 -2.600 1.00 85.69 103 LEU A O 1
ATOM 827 N N . ARG A 1 104 ? 0.810 -2.204 -3.775 1.00 85.62 104 ARG A N 1
ATOM 828 C CA . ARG A 1 104 ? -0.339 -2.608 -4.595 1.00 85.62 104 ARG A CA 1
ATOM 829 C C . ARG A 1 104 ? 0.013 -3.812 -5.489 1.00 85.62 104 ARG A C 1
ATOM 831 O O . ARG A 1 104 ? 1.135 -3.907 -6.013 1.00 85.62 104 ARG A O 1
ATOM 838 N N . PRO A 1 105 ? -0.919 -4.764 -5.664 1.00 82.06 105 PRO A N 1
ATOM 839 C CA . PRO A 1 105 ? -0.819 -5.784 -6.700 1.00 82.06 105 PRO A CA 1
ATOM 840 C C . PRO A 1 105 ? -0.755 -5.168 -8.103 1.00 82.06 105 PRO A C 1
ATOM 842 O O . PRO A 1 105 ? -1.190 -4.039 -8.335 1.00 82.06 105 PRO A O 1
ATOM 845 N N . THR A 1 106 ? -0.216 -5.920 -9.058 1.00 81.88 106 THR A N 1
ATOM 846 C CA . THR A 1 106 ? -0.252 -5.522 -10.469 1.00 81.88 106 THR A CA 1
ATOM 847 C C . THR A 1 106 ? -1.702 -5.511 -10.952 1.00 81.88 106 THR A C 1
ATOM 849 O O . THR A 1 106 ? -2.410 -6.491 -10.748 1.00 81.88 106 THR A O 1
ATOM 852 N N . GLY A 1 107 ? -2.138 -4.423 -11.595 1.00 85.00 107 GLY A N 1
ATOM 853 C CA . GLY A 1 107 ? -3.517 -4.279 -12.080 1.00 85.00 107 GLY A CA 1
ATOM 854 C C . GLY A 1 107 ? -4.522 -3.754 -11.048 1.00 85.00 107 GLY A C 1
ATOM 855 O O . GLY A 1 107 ? -5.711 -3.757 -11.343 1.00 85.00 107 GLY A O 1
ATOM 856 N N . PHE A 1 108 ? -4.057 -3.279 -9.885 1.00 86.69 108 PHE A N 1
ATOM 857 C CA . PHE A 1 108 ? -4.917 -2.747 -8.825 1.00 86.69 108 PHE A CA 1
ATOM 858 C C . PHE A 1 108 ? -5.832 -1.615 -9.321 1.00 86.69 108 PHE A C 1
ATOM 860 O O . PHE A 1 108 ? -5.374 -0.549 -9.744 1.00 86.69 108 PHE A O 1
ATOM 86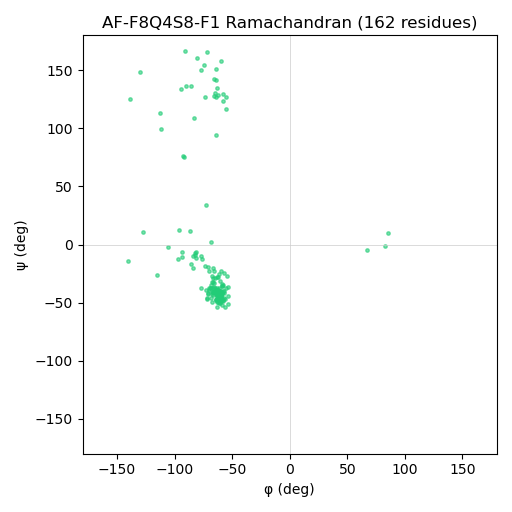7 N N . SER A 1 109 ? -7.130 -1.873 -9.256 1.00 92.06 109 SER A N 1
ATOM 868 C CA . SER A 1 109 ? -8.222 -1.037 -9.733 1.00 92.06 109 SER A CA 1
ATOM 869 C C . SER A 1 109 ? -8.738 -0.078 -8.657 1.00 92.06 109 SER A C 1
ATOM 871 O O . SER A 1 109 ? -8.466 -0.224 -7.465 1.00 92.06 109 SER A O 1
ATOM 873 N N . LEU A 1 110 ? -9.533 0.913 -9.074 1.00 91.94 110 LEU A N 1
ATOM 874 C CA . LEU A 1 110 ? -10.216 1.810 -8.135 1.00 91.94 110 LEU A CA 1
ATOM 875 C C . LEU A 1 110 ? -11.260 1.077 -7.279 1.00 91.94 110 LEU A C 1
ATOM 877 O O . LEU A 1 110 ? -11.411 1.408 -6.113 1.00 91.94 110 LEU A O 1
ATOM 881 N N . SER A 1 111 ? -11.923 0.046 -7.813 1.00 90.81 111 SER A N 1
ATOM 882 C CA . SER A 1 111 ? -12.870 -0.755 -7.023 1.00 90.81 111 SER A CA 1
ATOM 883 C C . SER A 1 111 ? -12.167 -1.484 -5.877 1.00 90.81 111 SER A C 1
ATOM 885 O O . SER A 1 111 ? -12.674 -1.510 -4.761 1.00 90.81 111 SER A O 1
ATOM 887 N N . GLU A 1 112 ? -10.979 -2.040 -6.131 1.00 87.69 112 GLU A N 1
ATOM 888 C CA . GLU A 1 112 ? -10.174 -2.680 -5.084 1.00 87.69 112 GLU A CA 1
ATOM 889 C C . GLU A 1 112 ? -9.673 -1.658 -4.055 1.00 87.69 112 GLU A C 1
ATOM 891 O O . GLU A 1 112 ? -9.579 -1.978 -2.871 1.00 87.69 112 GLU A O 1
ATOM 896 N N . LEU A 1 113 ? -9.402 -0.414 -4.475 1.00 88.88 113 LEU A N 1
ATOM 897 C CA . LEU A 1 113 ? -9.108 0.679 -3.548 1.00 88.88 113 LEU A CA 1
ATOM 898 C C . LEU A 1 113 ? -10.299 0.975 -2.630 1.00 88.88 113 LEU A C 1
ATOM 900 O O . LEU A 1 113 ? -10.111 1.055 -1.419 1.00 88.88 113 LEU A O 1
ATOM 904 N N . ASP A 1 114 ? -11.500 1.127 -3.186 1.00 91.50 114 ASP A N 1
ATOM 905 C CA . ASP A 1 114 ? -12.713 1.432 -2.420 1.00 91.50 114 ASP A CA 1
ATOM 906 C C . ASP A 1 114 ? -13.048 0.318 -1.415 1.00 91.50 114 ASP A C 1
ATOM 908 O O . ASP A 1 114 ? -13.425 0.587 -0.267 1.00 91.50 114 ASP A O 1
ATOM 912 N N . ASP A 1 115 ? -12.863 -0.942 -1.812 1.00 88.75 115 ASP A N 1
ATOM 913 C CA . ASP A 1 115 ? -13.036 -2.084 -0.918 1.00 88.75 115 ASP A CA 1
ATOM 914 C C . ASP A 1 115 ? -11.978 -2.108 0.191 1.00 88.75 115 ASP A C 1
ATOM 916 O O . ASP A 1 115 ? -12.333 -2.282 1.358 1.00 88.75 115 ASP A O 1
ATOM 920 N N . GLU A 1 116 ? -10.708 -1.840 -0.125 1.00 86.75 116 GLU A N 1
ATOM 921 C CA . GLU A 1 116 ? -9.632 -1.786 0.871 1.00 86.75 116 GLU A CA 1
ATOM 922 C C . GLU A 1 116 ? -9.832 -0.627 1.867 1.00 86.75 116 GLU A C 1
ATOM 924 O O . GLU A 1 116 ? -9.689 -0.820 3.078 1.00 86.75 116 GLU A O 1
ATOM 929 N N . LEU A 1 117 ? -10.256 0.552 1.393 1.00 89.00 117 LEU A N 1
ATOM 930 C CA . LEU A 1 117 ? -10.644 1.685 2.243 1.00 89.00 117 LEU A CA 1
ATOM 931 C C . LEU A 1 117 ? -11.834 1.337 3.148 1.00 89.00 117 LEU A C 1
ATOM 933 O O . LEU A 1 117 ? -11.841 1.706 4.324 1.00 89.00 117 LEU A O 1
ATOM 937 N N . THR A 1 118 ? -12.820 0.596 2.630 1.00 91.12 118 THR A N 1
ATOM 938 C CA . THR A 1 118 ? -13.967 0.139 3.427 1.00 91.12 118 THR A CA 1
ATOM 939 C C . THR A 1 118 ? -13.524 -0.820 4.531 1.00 91.12 118 THR A C 1
ATOM 941 O O . THR A 1 118 ? -13.898 -0.633 5.689 1.00 91.12 118 THR A O 1
ATOM 944 N N . CYS A 1 119 ? -12.692 -1.812 4.201 1.00 88.12 119 CYS A N 1
ATOM 945 C CA . CYS A 1 119 ? -12.124 -2.739 5.180 1.00 88.12 119 CYS A CA 1
ATOM 946 C C . CYS A 1 119 ? -11.336 -1.997 6.265 1.00 88.12 119 CYS A C 1
ATOM 948 O O . CYS A 1 119 ? -11.455 -2.310 7.450 1.00 88.12 119 CYS A O 1
ATOM 950 N N . MET A 1 120 ? -10.579 -0.966 5.881 1.00 87.81 120 MET A N 1
ATOM 951 C CA . MET A 1 120 ? -9.861 -0.136 6.842 1.00 87.81 120 MET A CA 1
ATOM 952 C C . MET A 1 120 ? -10.775 0.615 7.792 1.00 87.81 120 MET A C 1
ATOM 954 O O . MET A 1 120 ? -10.544 0.598 9.000 1.00 87.81 120 MET A O 1
ATOM 958 N N . ALA A 1 121 ? -11.819 1.250 7.263 1.00 90.81 121 ALA A N 1
ATOM 959 C CA . ALA A 1 121 ? -12.795 1.949 8.083 1.00 90.81 121 ALA A CA 1
ATOM 960 C C . ALA A 1 121 ? -13.466 0.999 9.087 1.00 90.81 121 ALA A C 1
ATOM 962 O O . ALA A 1 121 ? -13.601 1.360 10.253 1.00 90.81 121 ALA A O 1
ATOM 963 N N . MET A 1 122 ? -13.813 -0.224 8.666 1.00 91.12 122 MET A N 1
ATOM 964 C CA . MET A 1 122 ? -14.393 -1.241 9.550 1.00 91.12 122 MET A CA 1
ATOM 965 C C . MET A 1 122 ? -13.463 -1.579 10.719 1.00 91.12 122 MET A C 1
ATOM 967 O O . MET A 1 122 ? -13.883 -1.507 11.869 1.00 91.12 122 MET A O 1
ATOM 971 N N . ILE A 1 123 ? -12.196 -1.902 10.443 1.00 87.94 123 ILE A N 1
ATOM 972 C CA . ILE A 1 123 ? -11.229 -2.285 11.484 1.00 87.94 123 ILE A C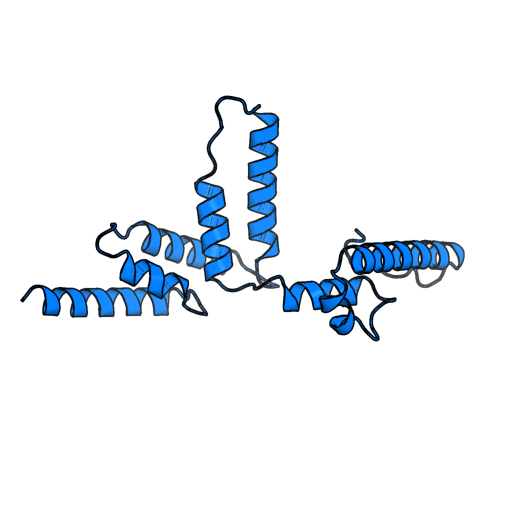A 1
ATOM 973 C C . ILE A 1 123 ? -10.927 -1.107 12.421 1.00 87.94 123 ILE A C 1
ATOM 975 O O . ILE A 1 123 ? -10.861 -1.287 13.632 1.00 87.94 123 ILE A O 1
ATOM 979 N N . ARG A 1 124 ? -10.778 0.112 11.884 1.00 87.56 124 ARG A N 1
ATOM 980 C CA . ARG A 1 124 ? -10.501 1.317 12.687 1.00 87.56 124 ARG A CA 1
ATOM 981 C C . ARG A 1 124 ? -11.676 1.781 13.543 1.00 87.56 124 ARG A C 1
ATOM 983 O O . ARG A 1 124 ? -11.457 2.519 14.497 1.00 87.56 124 ARG A O 1
ATOM 990 N N . ALA A 1 125 ? -12.902 1.415 13.180 1.00 91.69 125 ALA A N 1
ATOM 991 C CA . ALA A 1 125 ? -14.094 1.757 13.948 1.00 91.69 125 ALA A CA 1
ATOM 992 C C . ALA A 1 125 ? -14.255 0.893 15.210 1.00 91.69 125 ALA A C 1
ATOM 994 O O . ALA A 1 125 ? -15.080 1.219 16.064 1.00 91.69 125 ALA A O 1
ATOM 995 N N . LEU A 1 126 ? -13.488 -0.196 15.334 1.00 91.06 126 LEU A N 1
ATOM 996 C CA . LEU A 1 126 ? -13.539 -1.077 16.492 1.00 91.06 126 LEU A CA 1
ATOM 997 C C . LEU A 1 126 ? -12.877 -0.417 17.716 1.00 91.06 126 LEU A C 1
ATOM 999 O O . LEU A 1 126 ? -11.720 -0.003 17.628 1.00 91.06 126 LEU A O 1
ATOM 1003 N N . PRO A 1 127 ? -13.571 -0.337 18.866 1.00 92.06 127 PRO A N 1
ATOM 1004 C CA . PRO A 1 127 ? -12.977 0.158 20.104 1.00 92.06 127 PRO A CA 1
ATOM 1005 C C . PRO A 1 127 ? -11.969 -0.835 20.703 1.00 92.06 127 PRO A C 1
ATOM 1007 O O . PRO A 1 127 ? -11.975 -2.021 20.373 1.00 92.06 127 PRO A O 1
ATOM 1010 N N . ASP A 1 128 ? -11.157 -0.366 21.655 1.00 89.06 128 ASP A N 1
ATOM 1011 C CA . ASP A 1 128 ? -10.064 -1.130 22.286 1.00 89.06 128 ASP A CA 1
ATOM 1012 C C . ASP A 1 128 ? -10.496 -2.478 22.890 1.00 89.06 128 ASP A C 1
ATOM 1014 O O . ASP A 1 128 ? -9.710 -3.422 22.936 1.00 89.06 128 ASP A O 1
ATOM 1018 N N . GLN A 1 129 ? -11.757 -2.615 23.308 1.00 90.62 129 GLN A N 1
ATOM 1019 C CA . GLN A 1 129 ? -12.314 -3.888 23.790 1.00 90.62 129 GLN A CA 1
ATOM 1020 C C . GLN A 1 129 ? -12.255 -5.017 22.739 1.00 90.62 129 GLN A C 1
ATOM 1022 O O . GLN A 1 129 ? -12.231 -6.190 23.100 1.00 90.62 129 GLN A O 1
ATOM 1027 N N . TYR A 1 130 ? -12.169 -4.674 21.450 1.00 91.44 130 TYR A N 1
ATOM 1028 C CA . TYR A 1 130 ? -11.984 -5.611 20.343 1.00 91.44 130 TYR A CA 1
ATOM 1029 C C . TYR A 1 130 ? -10.512 -5.759 19.925 1.00 91.44 130 TYR A C 1
ATOM 1031 O O . TYR A 1 130 ? -10.243 -6.346 18.884 1.00 91.44 130 TYR A O 1
ATOM 1039 N N . ALA A 1 131 ? -9.529 -5.282 20.700 1.00 88.25 131 ALA A N 1
ATOM 1040 C CA . ALA A 1 131 ? -8.113 -5.305 20.304 1.00 88.25 131 ALA A CA 1
ATOM 1041 C C . ALA A 1 131 ? -7.599 -6.699 19.893 1.00 88.25 131 ALA A C 1
ATOM 1043 O O . ALA A 1 131 ? -6.813 -6.823 18.948 1.00 88.25 131 ALA A O 1
ATOM 1044 N N . HIS A 1 132 ? -8.060 -7.762 20.562 1.00 88.38 132 HIS A N 1
ATOM 1045 C CA . HIS A 1 132 ? -7.727 -9.141 20.190 1.00 88.38 132 HIS A CA 1
ATOM 1046 C C . HIS A 1 132 ? -8.311 -9.545 18.831 1.00 88.38 132 HIS A C 1
ATOM 1048 O O . HIS A 1 132 ? -7.617 -10.178 18.035 1.00 88.38 132 HIS A O 1
ATOM 1054 N N . PHE A 1 133 ? -9.552 -9.146 18.551 1.00 90.00 133 PHE A N 1
ATOM 1055 C CA . PHE A 1 133 ? -10.206 -9.372 17.266 1.00 90.00 133 PHE A CA 1
ATOM 1056 C C . PHE A 1 133 ? -9.547 -8.537 16.161 1.00 90.00 133 PHE A C 1
ATOM 1058 O O . PHE A 1 133 ? -9.143 -9.073 15.136 1.00 90.00 133 PHE A O 1
ATOM 1065 N N . THR A 1 134 ? -9.288 -7.253 16.402 1.00 87.75 134 THR A N 1
ATOM 1066 C CA . THR A 1 134 ? -8.521 -6.394 15.489 1.00 87.75 134 THR A CA 1
ATOM 1067 C C . THR A 1 134 ? -7.161 -7.006 15.145 1.00 87.75 134 THR A C 1
ATOM 1069 O O . THR A 1 134 ? -6.784 -7.063 13.976 1.00 87.75 134 THR A O 1
ATOM 1072 N N . SER A 1 135 ? -6.443 -7.540 16.137 1.00 85.12 135 SER A N 1
ATOM 1073 C CA . SER A 1 135 ? -5.156 -8.208 15.909 1.00 85.12 135 SER A CA 1
ATOM 1074 C C . SER A 1 135 ? -5.297 -9.463 15.041 1.00 85.12 135 SER A C 1
ATOM 1076 O O . SER A 1 135 ? -4.454 -9.701 14.178 1.00 85.12 135 SER A O 1
ATOM 1078 N N . SER A 1 136 ? -6.352 -10.263 15.234 1.00 86.88 136 SER A N 1
ATOM 1079 C CA . SER A 1 136 ? -6.581 -11.469 14.429 1.00 86.88 136 SER A CA 1
ATOM 1080 C C . SER A 1 136 ? -6.937 -11.133 12.978 1.00 86.88 136 SER A C 1
ATOM 1082 O O . SER A 1 136 ? -6.428 -11.783 12.065 1.00 86.88 136 SER A O 1
ATOM 1084 N N . LEU A 1 137 ? -7.713 -10.068 12.753 1.00 84.50 137 LEU A N 1
ATOM 1085 C CA . LEU A 1 137 ? -8.055 -9.574 11.419 1.00 84.50 137 LEU A CA 1
ATOM 1086 C C . LEU A 1 137 ? -6.822 -9.120 10.627 1.00 84.50 137 LEU A C 1
ATOM 1088 O O . LEU A 1 137 ? -6.720 -9.394 9.432 1.00 84.50 137 LEU A O 1
ATOM 1092 N N . LEU A 1 138 ? -5.853 -8.474 11.282 1.00 78.56 138 LEU A N 1
ATOM 1093 C CA . LEU A 1 138 ? -4.609 -8.022 10.642 1.00 78.56 138 LEU A CA 1
ATOM 1094 C C . LEU A 1 138 ? -3.655 -9.169 10.275 1.00 78.56 138 LEU A C 1
ATOM 1096 O O . LEU A 1 138 ? -2.777 -8.996 9.426 1.00 78.56 138 LEU A O 1
ATOM 1100 N N . LEU A 1 139 ? -3.828 -10.342 10.890 1.00 76.81 139 LEU A N 1
ATOM 1101 C CA . LEU A 1 139 ? -3.066 -11.552 10.576 1.00 76.81 139 LEU A CA 1
ATOM 1102 C C . LEU A 1 139 ? -3.647 -12.330 9.387 1.00 76.81 139 LEU A C 1
ATOM 1104 O O . LEU A 1 139 ? -2.989 -13.249 8.888 1.00 76.81 139 LEU A O 1
ATOM 1108 N N . LEU A 1 140 ? -4.845 -11.973 8.911 1.00 71.50 140 LEU A N 1
ATOM 1109 C CA . LEU A 1 140 ? -5.459 -12.626 7.761 1.00 71.50 140 LEU A CA 1
ATOM 1110 C C . LEU A 1 140 ? -4.617 -12.405 6.496 1.00 71.50 140 LEU A C 1
ATOM 1112 O O . LEU A 1 140 ? -4.158 -11.304 6.183 1.00 71.50 140 LEU A O 1
ATOM 1116 N N . GLY A 1 141 ? -4.418 -13.488 5.740 1.00 61.03 141 GLY A N 1
ATOM 1117 C CA . GLY A 1 141 ? -3.654 -13.469 4.489 1.00 61.03 141 GLY A CA 1
ATOM 1118 C C . GLY A 1 141 ? -4.325 -12.666 3.369 1.00 61.03 141 GLY A C 1
ATOM 1119 O O . GLY A 1 141 ? -3.638 -12.236 2.443 1.00 61.03 141 GLY A O 1
ATOM 1120 N N . THR A 1 142 ? -5.637 -12.432 3.474 1.00 65.81 142 THR A N 1
ATOM 1121 C CA . THR A 1 142 ? -6.472 -11.639 2.562 1.00 65.81 142 THR A CA 1
ATOM 1122 C C . THR A 1 142 ? -7.449 -10.786 3.377 1.00 65.81 142 THR A C 1
ATOM 1124 O O . THR A 1 142 ? -8.189 -11.325 4.191 1.00 65.81 142 THR A O 1
ATOM 1127 N N . LEU A 1 143 ? -7.455 -9.463 3.171 1.00 68.50 143 LEU A N 1
ATOM 1128 C CA . LEU A 1 143 ? -8.501 -8.568 3.685 1.00 68.50 143 LEU A CA 1
ATOM 1129 C C . LEU A 1 143 ? -9.574 -8.435 2.607 1.00 68.50 143 LEU A C 1
ATOM 1131 O O . LEU A 1 143 ? -9.625 -7.446 1.880 1.00 68.50 143 LEU A O 1
ATOM 1135 N N . ASP A 1 144 ? -10.377 -9.482 2.463 1.00 80.88 144 ASP A N 1
ATOM 1136 C CA . ASP A 1 144 ? -11.551 -9.459 1.602 1.00 80.88 144 ASP A CA 1
ATOM 1137 C C . ASP A 1 144 ? -12.752 -8.885 2.367 1.00 80.88 144 ASP A C 1
ATOM 1139 O O . ASP A 1 144 ? -12.988 -9.212 3.531 1.00 80.88 144 ASP A O 1
ATOM 1143 N N . LYS A 1 145 ? -13.520 -8.012 1.715 1.00 84.81 145 LYS A N 1
ATOM 1144 C CA . LYS A 1 145 ? -14.633 -7.286 2.342 1.00 84.81 145 LYS A CA 1
ATOM 1145 C C . LYS A 1 145 ? -15.752 -8.212 2.794 1.00 84.81 145 LYS A C 1
ATOM 1147 O O . LYS A 1 145 ? -16.370 -7.964 3.829 1.00 84.81 145 LYS A O 1
ATOM 1152 N N . THR A 1 146 ? -16.034 -9.257 2.023 1.00 87.19 146 THR A N 1
ATOM 1153 C CA . THR A 1 146 ? -17.017 -10.279 2.397 1.00 87.19 146 THR A CA 1
ATOM 1154 C C . THR A 1 146 ? -16.530 -11.086 3.595 1.00 87.19 146 THR A C 1
ATOM 1156 O O . THR A 1 146 ? -17.231 -11.128 4.601 1.00 87.19 146 THR A O 1
ATOM 1159 N N . GLN A 1 147 ? -15.290 -11.581 3.563 1.00 84.81 147 GLN A N 1
ATOM 1160 C CA . GLN A 1 147 ? -14.680 -12.283 4.701 1.00 84.81 147 GLN A CA 1
ATOM 1161 C C . GLN A 1 147 ? -14.654 -11.434 5.979 1.00 84.81 147 GLN A C 1
ATOM 1163 O O . GLN A 1 147 ? -14.914 -11.941 7.067 1.00 84.81 147 GLN A O 1
ATOM 1168 N N . LEU A 1 148 ? -14.359 -10.138 5.860 1.00 88.88 148 LEU A N 1
ATOM 1169 C CA . LEU A 1 148 ? -14.324 -9.232 7.003 1.00 88.88 148 LEU A CA 1
ATOM 1170 C C . LEU A 1 148 ? -15.717 -9.030 7.608 1.00 88.88 148 LEU A C 1
ATOM 1172 O O . LEU A 1 148 ? -15.858 -9.016 8.827 1.00 88.88 148 LEU A O 1
ATOM 1176 N N . ARG A 1 149 ? -16.753 -8.905 6.773 1.00 90.06 149 ARG A N 1
ATOM 1177 C CA . ARG A 1 149 ? -18.143 -8.839 7.246 1.00 90.06 149 ARG A CA 1
ATOM 1178 C C . ARG A 1 149 ? -18.543 -10.114 7.975 1.00 90.06 149 ARG A C 1
ATOM 1180 O O . ARG A 1 149 ? -19.074 -10.023 9.076 1.00 90.06 149 ARG A O 1
ATOM 1187 N N . ASP A 1 150 ? -18.228 -11.273 7.409 1.00 89.94 150 ASP A N 1
ATOM 1188 C CA . ASP A 1 150 ? -18.511 -12.565 8.038 1.00 89.94 150 ASP A CA 1
A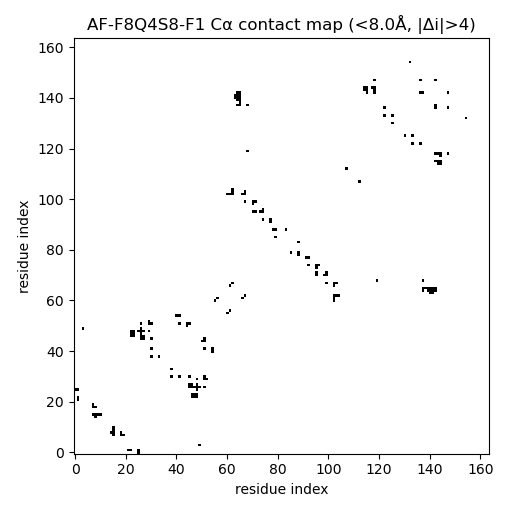TOM 1189 C C . ASP A 1 150 ? -17.794 -12.699 9.390 1.00 89.94 150 ASP A C 1
ATOM 1191 O O . ASP A 1 150 ? -18.390 -13.148 10.370 1.00 89.94 150 ASP A O 1
ATOM 1195 N N . ALA A 1 151 ? -16.542 -12.238 9.478 1.00 90.31 151 ALA A N 1
ATOM 1196 C CA . ALA A 1 151 ? -15.786 -12.212 10.727 1.00 90.31 151 ALA A CA 1
ATOM 1197 C C . ALA A 1 151 ? -16.422 -11.291 11.780 1.00 90.31 151 ALA A C 1
ATOM 1199 O O . ALA A 1 151 ? -16.473 -11.661 12.950 1.00 90.31 151 ALA A O 1
ATOM 1200 N N . PHE A 1 152 ? -16.931 -10.119 11.382 1.00 92.25 152 PHE A N 1
ATOM 1201 C CA . PHE A 1 152 ? -17.643 -9.209 12.287 1.00 92.25 152 PHE A CA 1
ATOM 1202 C C . PHE A 1 152 ? -18.916 -9.859 12.836 1.00 92.25 152 PHE A C 1
ATOM 1204 O O . PHE A 1 152 ? -19.132 -9.835 14.044 1.00 92.25 152 PHE A O 1
ATOM 1211 N N . PHE A 1 153 ? -19.717 -10.496 11.974 1.00 90.31 153 PHE A N 1
ATOM 1212 C CA . PHE A 1 153 ? -20.914 -11.215 12.415 1.00 90.31 153 PHE A CA 1
ATOM 1213 C C . PHE A 1 153 ? -20.572 -12.354 13.382 1.00 90.31 153 PHE A C 1
ATOM 1215 O O . PHE A 1 153 ? -21.237 -12.522 14.403 1.00 90.31 153 PHE A O 1
ATOM 1222 N N . ALA A 1 154 ? -19.520 -13.125 13.094 1.00 90.19 154 ALA A N 1
ATOM 1223 C CA . ALA A 1 154 ? -19.075 -14.200 13.975 1.00 90.19 154 ALA A CA 1
ATOM 1224 C C . ALA A 1 154 ? -18.583 -13.676 15.336 1.00 90.19 154 ALA A C 1
ATOM 1226 O O . ALA A 1 154 ? -18.894 -14.271 16.369 1.00 90.19 154 ALA A O 1
ATOM 1227 N N . GLU A 1 155 ? -17.837 -12.569 15.353 1.00 91.69 155 GLU A N 1
ATOM 1228 C CA . GLU A 1 155 ? -17.360 -11.959 16.596 1.00 91.69 155 GLU A CA 1
ATOM 1229 C C . GLU A 1 155 ? -18.516 -11.413 17.436 1.00 91.69 155 GLU A C 1
ATOM 1231 O O . GLU A 1 155 ? -18.527 -11.622 18.645 1.00 91.69 155 GLU A O 1
ATOM 1236 N N . GLU A 1 156 ? -19.520 -10.792 16.816 1.00 89.88 156 GLU A N 1
ATOM 1237 C CA . GLU A 1 156 ? -20.705 -10.297 17.523 1.00 89.88 156 GLU A CA 1
ATOM 1238 C C . GLU A 1 156 ? -21.467 -11.442 18.207 1.00 89.88 156 GLU A C 1
ATOM 1240 O O . GLU A 1 156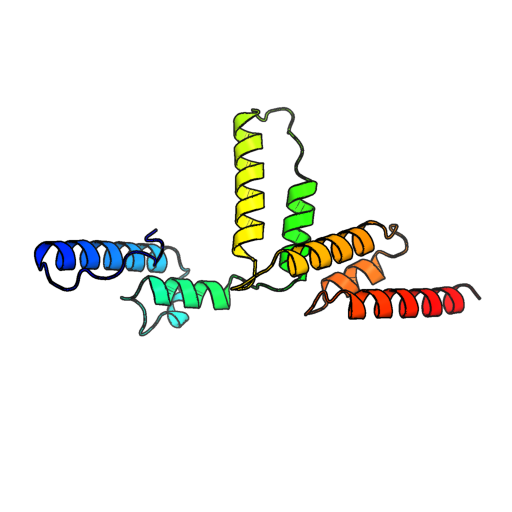 ? -21.762 -11.372 19.403 1.00 89.88 156 GLU A O 1
ATOM 1245 N N . VAL A 1 157 ? -21.676 -12.558 17.499 1.00 89.81 157 VAL A N 1
ATOM 1246 C CA . VAL A 1 157 ? -22.271 -13.772 18.081 1.00 89.81 157 VAL A CA 1
ATOM 1247 C C . VAL A 1 157 ? -21.426 -14.290 19.248 1.00 89.81 157 VAL A C 1
ATOM 1249 O O . VAL A 1 157 ? -21.962 -14.580 20.317 1.00 89.81 157 VAL A O 1
ATOM 1252 N N . ASN A 1 158 ? -20.107 -14.392 19.089 1.00 84.38 158 ASN A N 1
ATOM 1253 C CA . ASN A 1 158 ? -19.218 -14.886 20.144 1.00 84.38 158 ASN A CA 1
ATOM 1254 C C . ASN A 1 158 ? -19.171 -13.959 21.366 1.00 84.38 158 ASN A C 1
ATOM 1256 O O . ASN A 1 158 ? -19.072 -14.436 22.498 1.00 84.38 158 ASN A O 1
ATOM 1260 N N . HIS A 1 159 ? -19.234 -12.646 21.156 1.00 78.56 159 HIS A N 1
ATOM 1261 C CA . HIS A 1 159 ? -19.209 -11.660 22.227 1.00 78.56 159 HIS A CA 1
ATOM 1262 C C . HIS A 1 159 ? -20.503 -11.694 23.050 1.00 78.56 159 HIS A C 1
ATOM 1264 O O . HIS A 1 159 ? -20.439 -11.574 24.274 1.00 78.56 159 HIS A O 1
ATOM 1270 N N . HIS A 1 160 ? -21.662 -11.917 22.419 1.00 70.38 160 HIS A N 1
ATOM 1271 C CA . HIS A 1 160 ? -22.923 -12.116 23.139 1.00 70.38 160 HIS A CA 1
ATOM 1272 C C . HIS A 1 160 ? -22.873 -13.335 24.068 1.00 70.38 160 HIS A C 1
ATOM 1274 O O . HIS A 1 160 ? -23.200 -13.206 25.241 1.00 70.38 160 HIS A O 1
ATOM 1280 N N . HIS A 1 161 ? -22.349 -14.472 23.602 1.00 66.81 161 HIS A N 1
ATOM 1281 C CA . HIS A 1 161 ? -22.218 -15.679 24.432 1.00 66.81 161 HIS A CA 1
ATOM 1282 C C . HIS A 1 161 ? -21.234 -15.541 25.607 1.00 66.81 161 HIS A C 1
ATOM 1284 O O . HIS A 1 161 ? -21.309 -16.315 26.552 1.00 66.81 161 HIS A O 1
ATOM 1290 N N . ARG A 1 162 ? -20.270 -14.611 25.550 1.00 68.31 162 ARG A N 1
ATOM 1291 C CA . ARG A 1 162 ? -19.321 -14.354 26.655 1.00 68.31 162 ARG A CA 1
ATOM 1292 C C . ARG A 1 162 ? -19.865 -13.382 27.703 1.00 68.31 162 ARG A C 1
ATOM 1294 O O . ARG A 1 162 ? -19.268 -13.263 28.770 1.00 68.31 162 ARG A O 1
ATOM 1301 N N . ALA A 1 163 ? -20.910 -12.633 27.355 1.00 60.94 163 ALA A N 1
ATOM 1302 C CA . ALA A 1 163 ? -21.545 -11.651 28.226 1.00 60.94 163 ALA A CA 1
ATOM 1303 C C . ALA A 1 163 ? -22.744 -12.226 29.010 1.00 60.94 163 ALA A C 1
ATOM 1305 O O . ALA A 1 163 ? -23.228 -11.554 29.922 1.00 60.94 163 ALA A O 1
ATOM 1306 N N . GLU A 1 164 ? -23.200 -13.434 28.660 1.00 49.06 164 GLU A N 1
ATOM 1307 C CA . GLU A 1 164 ? -24.176 -14.258 29.398 1.00 49.06 164 GLU A CA 1
ATOM 1308 C C . GLU A 1 164 ? -23.484 -15.196 30.400 1.00 49.06 164 GLU A C 1
ATOM 1310 O O . GLU A 1 164 ? -24.048 -15.381 31.504 1.00 49.06 164 GLU A O 1
#

Organism: Serpula lacrymans var. lacrymans (strain S7.3) (NCBI:txid936435)

Sequence (164 aa):
LVSGAEKCPGTDTEAIEKWELRAEKAAGALYLNVTKEQRNHLDGIIDDPVKIWEKLAIVHVSKKPGTRFNAYDDFFSIRKKEDESLQSLMNRIDKGMHQIQNLRPTGFSLSELDDELTCMAMIRALPDQYAHFTSSLLLLGTLDKTQLRDAFFAEEVNHHHRAE